Protein AF-A0A3C0CS65-F1 (afdb_monomer_lite)

Secondary structure (DSSP, 8-state):
--S--HHHHHHHHHHHHHTTSHHHHTSHHHHHHHHHHHHHHSPPEEEEEES-TT-HHHHHHHHHHHHS--SSEEEEEE-TTS--------

Structure (mmCIF, N/CA/C/O backbone):
data_AF-A0A3C0CS65-F1
#
_entry.id   AF-A0A3C0CS65-F1
#
loop_
_atom_site.group_PDB
_atom_site.id
_atom_site.type_symbol
_atom_site.label_atom_id
_atom_site.label_alt_id
_atom_site.label_comp_id
_atom_site.label_asym_id
_atom_site.label_entity_id
_atom_site.label_seq_id
_atom_site.pdbx_PDB_ins_code
_atom_site.Cartn_x
_atom_si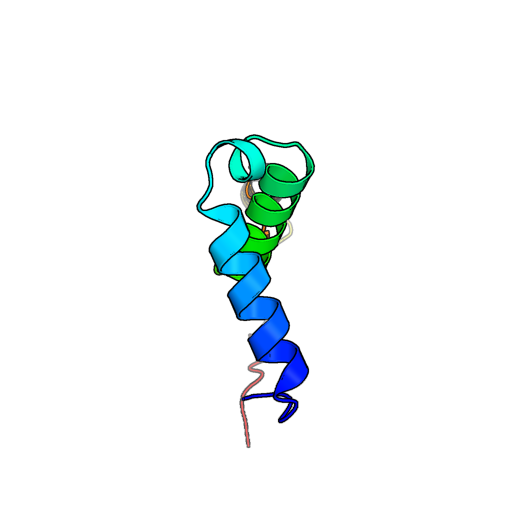te.Cartn_y
_atom_site.Cartn_z
_atom_site.occupancy
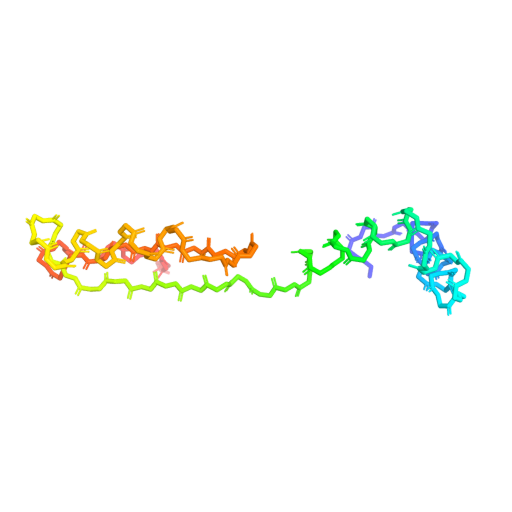_atom_site.B_iso_or_equiv
_atom_site.auth_seq_id
_atom_site.auth_comp_id
_atom_site.auth_asym_id
_atom_site.auth_atom_id
_atom_site.pdbx_PDB_model_num
ATOM 1 N N . TYR A 1 1 ? 1.951 -17.236 -16.521 1.00 54.19 1 TYR A N 1
ATOM 2 C CA . TYR A 1 1 ? 1.383 -15.965 -17.013 1.00 54.19 1 TYR A CA 1
ATOM 3 C C . TYR A 1 1 ? -0.072 -15.898 -16.614 1.00 54.19 1 TYR A C 1
ATOM 5 O O . TYR A 1 1 ? -0.833 -16.729 -17.085 1.00 54.19 1 TYR A O 1
ATOM 13 N N . ILE A 1 2 ? -0.452 -14.935 -15.775 1.00 60.69 2 ILE A N 1
ATOM 14 C CA . ILE A 1 2 ? -1.845 -14.768 -15.320 1.00 60.69 2 ILE A CA 1
ATOM 15 C C . ILE A 1 2 ? -2.755 -14.302 -16.473 1.00 60.69 2 ILE A C 1
ATOM 17 O O . ILE A 1 2 ? -3.915 -14.681 -16.535 1.00 60.69 2 ILE A O 1
ATOM 21 N N . THR A 1 3 ? -2.216 -13.543 -17.435 1.00 72.00 3 THR A N 1
ATOM 22 C CA . THR A 1 3 ? -2.985 -12.979 -18.558 1.00 72.00 3 THR A CA 1
ATOM 23 C C . THR A 1 3 ? -2.833 -13.741 -19.881 1.00 72.00 3 THR A C 1
ATOM 25 O O . THR A 1 3 ? -3.527 -13.432 -20.838 1.00 72.00 3 THR A O 1
ATOM 28 N N . GLY A 1 4 ? -1.903 -14.698 -19.988 1.00 77.12 4 GLY A N 1
ATOM 29 C CA . GLY A 1 4 ? -1.607 -15.433 -21.234 1.00 77.12 4 GLY A CA 1
ATOM 30 C C . GLY A 1 4 ? -0.993 -14.610 -22.385 1.00 77.12 4 GLY A C 1
ATOM 31 O O . GLY A 1 4 ? -0.533 -15.187 -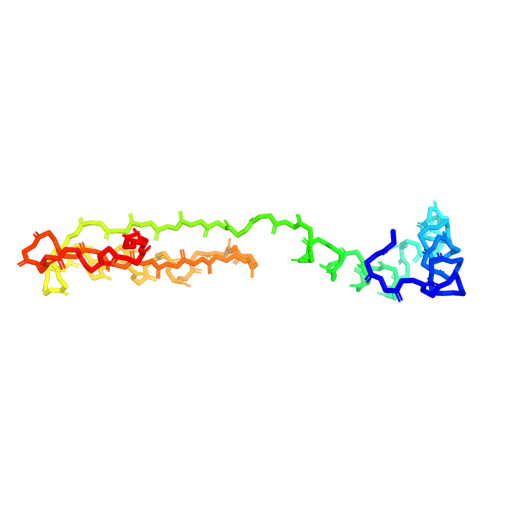23.368 1.00 77.12 4 GLY A O 1
ATOM 32 N N . TYR A 1 5 ? -0.925 -13.280 -22.276 1.00 83.81 5 TYR A N 1
ATOM 33 C CA . TYR A 1 5 ? -0.447 -12.403 -23.347 1.00 83.81 5 TYR A CA 1
ATOM 34 C C . TYR A 1 5 ? 1.065 -12.187 -23.293 1.00 83.81 5 TYR A C 1
ATOM 36 O O . TYR A 1 5 ? 1.553 -11.367 -22.516 1.00 83.81 5 TYR A O 1
ATOM 44 N N . LYS A 1 6 ? 1.810 -12.865 -24.175 1.00 86.62 6 LYS A N 1
ATOM 45 C CA . LYS A 1 6 ? 3.278 -12.771 -24.260 1.00 86.62 6 LYS A CA 1
ATOM 46 C C . LYS A 1 6 ? 3.792 -11.328 -24.329 1.00 86.62 6 LYS A C 1
ATOM 48 O O . LYS A 1 6 ? 4.642 -10.952 -23.526 1.00 86.62 6 LYS A O 1
ATOM 53 N N . ASN A 1 7 ? 3.191 -10.517 -25.202 1.00 86.56 7 ASN A N 1
ATOM 54 C CA . ASN A 1 7 ? 3.560 -9.113 -25.412 1.00 86.56 7 ASN A CA 1
ATOM 55 C C . ASN A 1 7 ? 3.523 -8.282 -24.121 1.00 86.56 7 ASN A C 1
ATOM 57 O O . ASN A 1 7 ? 4.312 -7.353 -23.967 1.00 86.56 7 ASN A O 1
ATOM 61 N N . TYR A 1 8 ? 2.614 -8.610 -23.200 1.00 83.81 8 TYR A N 1
ATOM 62 C CA . TYR A 1 8 ? 2.476 -7.880 -21.946 1.00 83.81 8 TYR A CA 1
ATOM 63 C C . TYR A 1 8 ? 3.660 -8.130 -21.006 1.00 83.81 8 TYR A C 1
ATOM 65 O O . TYR A 1 8 ? 4.202 -7.183 -20.445 1.00 83.81 8 TYR A O 1
ATOM 73 N N . LEU A 1 9 ? 4.113 -9.381 -20.865 1.00 84.56 9 LEU A N 1
ATOM 74 C CA . LEU A 1 9 ? 5.318 -9.654 -20.069 1.00 84.56 9 LEU A CA 1
ATOM 75 C C . LEU A 1 9 ? 6.565 -9.127 -20.759 1.00 84.56 9 LEU A C 1
ATOM 77 O O . LEU A 1 9 ? 7.399 -8.557 -20.075 1.00 84.56 9 LEU A O 1
ATOM 81 N N . ASP A 1 10 ? 6.690 -9.283 -22.079 1.00 91.31 10 ASP A N 1
ATOM 82 C CA . ASP A 1 10 ? 7.867 -8.785 -22.796 1.00 91.31 10 ASP A CA 1
ATOM 83 C C . ASP A 1 10 ? 8.017 -7.269 -22.566 1.00 91.31 10 ASP A C 1
ATOM 85 O O . ASP A 1 10 ? 9.118 -6.762 -22.344 1.00 91.31 10 ASP A O 1
ATOM 89 N N . LEU A 1 11 ? 6.896 -6.537 -22.549 1.00 88.69 11 LEU A N 1
ATOM 90 C CA . LEU A 1 11 ? 6.869 -5.125 -22.178 1.00 88.69 11 LEU A CA 1
ATOM 91 C C . LEU A 1 11 ? 7.219 -4.908 -20.699 1.00 88.69 11 LEU A C 1
ATOM 93 O O . LEU A 1 11 ? 8.074 -4.075 -20.404 1.00 88.69 11 LEU A O 1
ATOM 97 N N . ALA A 1 12 ? 6.610 -5.658 -19.778 1.00 85.56 12 ALA A N 1
ATOM 98 C CA . ALA A 1 12 ? 6.881 -5.541 -18.345 1.00 85.56 12 ALA A CA 1
ATOM 99 C C . ALA A 1 12 ? 8.364 -5.791 -18.010 1.00 85.56 12 ALA A C 1
ATOM 101 O O . ALA A 1 12 ? 8.979 -5.011 -17.284 1.00 85.56 12 ALA A O 1
ATOM 102 N N . GLU A 1 13 ? 8.978 -6.823 -18.592 1.00 88.88 13 GLU A N 1
ATOM 103 C CA . GLU A 1 13 ? 10.398 -7.134 -18.425 1.00 88.88 13 GLU A CA 1
ATOM 104 C C . GLU A 1 13 ? 11.296 -6.017 -18.954 1.00 88.88 13 GLU A C 1
ATOM 106 O O . GLU A 1 13 ? 12.285 -5.658 -18.311 1.00 88.88 13 GLU A O 1
ATOM 111 N N . ARG A 1 14 ? 10.963 -5.443 -20.116 1.00 90.56 14 ARG A N 1
ATOM 112 C CA . ARG A 1 14 ? 11.707 -4.307 -20.676 1.00 90.56 14 ARG A CA 1
ATOM 113 C C . ARG A 1 14 ? 11.628 -3.085 -19.766 1.00 90.56 14 ARG A C 1
ATOM 115 O O . ARG A 1 14 ? 12.663 -2.467 -19.518 1.00 90.56 14 ARG A O 1
ATOM 122 N N . THR A 1 15 ? 10.449 -2.775 -19.232 1.00 86.56 15 THR A N 1
ATOM 123 C CA . THR A 1 15 ? 10.248 -1.668 -18.286 1.00 86.56 15 THR A CA 1
ATOM 124 C C . THR A 1 15 ? 11.056 -1.880 -17.004 1.00 86.56 15 THR A C 1
ATOM 126 O O . THR A 1 15 ? 11.807 -0.995 -16.596 1.00 86.56 15 THR A O 1
ATOM 129 N N . LEU A 1 16 ? 11.011 -3.083 -16.419 1.00 85.12 16 LEU A N 1
ATOM 130 C CA . LEU A 1 16 ? 11.789 -3.419 -15.220 1.00 85.12 16 LEU A CA 1
ATOM 131 C C . LEU A 1 16 ? 13.305 -3.353 -15.456 1.00 85.12 16 LEU A C 1
ATOM 133 O O . LEU A 1 16 ? 14.059 -2.955 -14.567 1.00 85.12 16 LEU A O 1
ATOM 137 N N . ARG A 1 17 ? 13.783 -3.720 -16.652 1.00 89.25 17 ARG A N 1
ATOM 138 C CA . ARG A 1 17 ? 15.201 -3.575 -17.020 1.00 89.25 17 ARG A CA 1
ATOM 139 C C . ARG A 1 17 ? 15.606 -2.110 -17.169 1.00 89.25 17 ARG A C 1
ATOM 141 O O . ARG A 1 17 ? 16.685 -1.752 -16.706 1.00 89.25 17 ARG A O 1
ATOM 148 N N . ALA A 1 18 ? 14.760 -1.276 -17.773 1.00 86.56 18 ALA A N 1
ATOM 149 C CA . ALA A 1 18 ? 15.043 0.145 -17.978 1.00 86.56 18 ALA A CA 1
ATOM 150 C C . ALA A 1 18 ? 15.228 0.907 -16.653 1.00 86.56 18 ALA A C 1
ATOM 152 O O . ALA A 1 18 ? 16.067 1.797 -16.554 1.00 86.56 18 ALA A O 1
ATOM 153 N N . ILE A 1 19 ? 14.513 0.509 -15.603 1.00 85.44 19 ILE A N 1
ATOM 154 C CA . ILE A 1 19 ? 14.595 1.148 -14.281 1.00 85.44 19 ILE A CA 1
ATOM 155 C C . ILE A 1 19 ? 15.916 0.853 -13.558 1.00 85.44 19 ILE A C 1
ATOM 157 O O . ILE A 1 19 ? 16.289 1.564 -12.630 1.00 85.44 19 ILE A O 1
ATOM 161 N N . ARG A 1 20 ? 16.689 -0.146 -14.002 1.00 84.44 20 ARG A N 1
ATOM 162 C CA . ARG A 1 20 ? 18.022 -0.413 -13.436 1.00 84.44 20 ARG A CA 1
ATOM 163 C C . ARG A 1 20 ? 19.038 0.686 -13.754 1.00 84.44 20 ARG A C 1
ATOM 165 O O . ARG A 1 20 ? 20.052 0.774 -13.067 1.00 84.44 20 ARG A O 1
ATOM 172 N N . TYR A 1 21 ? 18.799 1.497 -14.786 1.00 88.25 21 TYR A N 1
ATOM 173 C CA . TYR A 1 21 ? 19.697 2.588 -15.150 1.00 88.25 21 TYR A CA 1
ATOM 174 C C . TYR A 1 21 ? 19.503 3.781 -14.201 1.00 88.25 21 TYR A C 1
ATOM 176 O O . TYR A 1 21 ? 18.372 4.258 -14.076 1.00 88.25 21 TYR A O 1
ATOM 184 N N . PRO A 1 22 ? 20.572 4.310 -13.570 1.00 87.69 22 PRO A N 1
ATOM 185 C CA . PRO A 1 22 ? 20.460 5.402 -12.602 1.00 87.69 22 PRO A CA 1
ATOM 186 C C . PRO A 1 22 ? 19.719 6.628 -13.142 1.00 87.69 22 PRO A C 1
ATOM 188 O O . PRO A 1 22 ? 18.877 7.169 -12.439 1.00 87.69 22 PRO A O 1
ATOM 191 N N . GLN A 1 23 ? 19.933 7.001 -14.414 1.00 90.50 23 GLN A N 1
ATOM 192 C CA . GLN A 1 23 ? 19.272 8.174 -15.008 1.00 90.50 23 GLN A CA 1
ATOM 193 C C . GLN A 1 23 ? 17.746 8.025 -15.062 1.00 90.50 23 GLN A C 1
ATOM 195 O O . GLN A 1 23 ? 17.023 9.004 -14.914 1.00 90.50 23 GLN A O 1
ATOM 200 N N . ILE A 1 24 ? 17.256 6.802 -15.285 1.00 86.50 24 ILE A N 1
ATOM 201 C CA . ILE A 1 24 ? 15.822 6.506 -15.304 1.00 86.50 24 ILE A CA 1
ATOM 202 C C . ILE A 1 24 ? 15.305 6.384 -13.877 1.00 86.50 24 ILE A C 1
ATOM 204 O O . ILE A 1 24 ? 14.292 6.990 -13.550 1.00 86.50 24 ILE A O 1
ATOM 208 N N . ARG A 1 25 ? 16.013 5.651 -13.013 1.00 84.44 25 ARG A N 1
ATOM 209 C CA . ARG A 1 25 ? 15.635 5.447 -11.610 1.00 84.44 25 ARG A CA 1
ATOM 210 C C . ARG A 1 25 ? 15.492 6.757 -10.834 1.00 84.44 25 ARG A C 1
ATOM 212 O O . ARG A 1 25 ? 14.588 6.881 -10.021 1.00 84.44 25 ARG A O 1
ATOM 219 N N . GLU A 1 26 ? 16.386 7.707 -11.082 1.00 89.19 26 GLU A N 1
ATOM 220 C CA . GLU A 1 26 ? 16.432 9.011 -10.406 1.00 89.19 26 GLU A CA 1
ATOM 221 C C . GLU A 1 26 ? 15.595 10.077 -11.128 1.00 89.19 26 GLU A C 1
ATOM 223 O O . GLU A 1 26 ? 15.500 11.213 -10.670 1.00 89.19 26 GLU A O 1
ATOM 228 N N . SER A 1 27 ? 14.957 9.719 -12.247 1.00 91.94 27 SER A N 1
ATOM 229 C CA . SER A 1 27 ? 13.966 10.575 -12.894 1.00 91.94 27 SER A CA 1
ATOM 230 C C . SER A 1 27 ? 12.637 10.557 -12.136 1.00 91.94 27 SER A C 1
ATOM 232 O O . SER A 1 27 ? 12.316 9.590 -11.445 1.00 91.94 27 SER A O 1
ATOM 234 N N . ILE A 1 28 ? 11.820 11.593 -12.348 1.00 90.00 28 ILE A N 1
ATOM 235 C CA . ILE A 1 28 ? 10.459 11.698 -11.793 1.00 90.00 28 ILE A CA 1
ATOM 236 C C . ILE A 1 28 ? 9.645 10.432 -12.104 1.00 90.00 28 ILE A C 1
ATOM 238 O O . ILE A 1 28 ? 9.071 9.827 -11.206 1.00 90.00 28 ILE A O 1
ATOM 242 N N . VAL A 1 29 ? 9.681 9.973 -13.359 1.00 88.44 29 VAL A N 1
ATOM 243 C CA . VAL A 1 29 ? 8.934 8.787 -13.809 1.00 88.44 29 VAL A CA 1
ATOM 244 C C . VAL A 1 29 ? 9.434 7.508 -13.127 1.00 88.44 29 VAL A C 1
ATOM 246 O O . VAL A 1 29 ? 8.639 6.645 -12.761 1.00 88.44 29 VAL A O 1
ATOM 249 N N . GLY A 1 30 ? 10.751 7.368 -12.945 1.00 87.44 30 GLY A N 1
ATOM 250 C CA . GLY A 1 30 ? 11.332 6.212 -12.257 1.00 87.44 30 GLY A CA 1
ATOM 251 C C . GLY A 1 30 ? 10.975 6.165 -10.774 1.00 87.44 30 GLY A C 1
ATOM 252 O O . GLY A 1 30 ? 10.675 5.090 -10.257 1.00 87.44 30 GLY A O 1
ATOM 253 N N . MET A 1 31 ? 10.949 7.324 -10.111 1.00 87.69 31 MET A N 1
ATOM 254 C CA . MET A 1 31 ? 10.507 7.447 -8.723 1.00 87.69 31 MET A CA 1
ATOM 255 C C . MET A 1 31 ? 9.022 7.108 -8.563 1.00 87.69 31 MET A C 1
ATOM 257 O O . MET A 1 31 ? 8.680 6.298 -7.705 1.00 87.69 31 MET A O 1
ATOM 261 N N . GLU A 1 32 ? 8.150 7.661 -9.412 1.00 88.94 32 GLU A N 1
ATOM 262 C CA . GLU A 1 32 ? 6.710 7.359 -9.403 1.00 88.94 32 GLU A CA 1
ATOM 263 C C . GLU A 1 32 ? 6.441 5.867 -9.618 1.00 88.94 32 GLU A C 1
ATOM 265 O O . GLU A 1 32 ? 5.649 5.263 -8.892 1.00 88.94 32 GLU A O 1
ATOM 270 N N . PHE A 1 33 ? 7.143 5.243 -10.570 1.00 88.06 33 PHE A N 1
ATOM 271 C CA . PHE A 1 33 ? 7.051 3.800 -10.769 1.00 88.06 33 PHE A CA 1
ATOM 272 C C . PHE A 1 33 ? 7.526 3.022 -9.538 1.00 88.06 33 PHE A C 1
ATOM 274 O O . PHE A 1 33 ? 6.901 2.030 -9.175 1.00 88.06 33 PHE A O 1
ATOM 281 N N . GLY A 1 34 ? 8.622 3.446 -8.901 1.00 85.50 34 GLY A N 1
ATOM 282 C CA . GLY A 1 34 ? 9.136 2.817 -7.685 1.00 85.50 34 GLY A CA 1
ATOM 283 C C . GLY A 1 34 ? 8.100 2.795 -6.561 1.00 85.50 34 GLY A C 1
ATOM 284 O O . GLY A 1 34 ? 7.857 1.736 -5.990 1.00 85.50 34 GLY A O 1
ATOM 285 N N . VAL A 1 35 ? 7.433 3.927 -6.318 1.00 85.81 35 VAL A N 1
ATOM 286 C CA . VAL A 1 35 ? 6.344 4.039 -5.331 1.00 85.81 35 VAL A CA 1
ATOM 287 C C . VAL A 1 35 ? 5.158 3.150 -5.710 1.00 85.81 35 VAL A C 1
ATOM 289 O O . VAL A 1 35 ? 4.641 2.416 -4.872 1.00 85.81 35 VAL A O 1
ATOM 292 N N . ALA A 1 36 ? 4.738 3.164 -6.978 1.00 86.44 36 ALA A N 1
ATOM 293 C CA . ALA A 1 36 ? 3.637 2.322 -7.442 1.00 86.44 36 ALA A CA 1
ATOM 294 C C . ALA A 1 36 ? 3.956 0.823 -7.308 1.00 86.44 36 ALA A C 1
ATOM 296 O O . ALA A 1 36 ? 3.086 0.034 -6.938 1.00 86.44 36 ALA A O 1
ATOM 297 N N . LEU A 1 37 ? 5.202 0.428 -7.590 1.00 84.88 37 LEU A N 1
ATOM 298 C CA . LEU A 1 37 ? 5.666 -0.943 -7.416 1.00 84.88 37 LEU A CA 1
ATOM 299 C C . LEU A 1 37 ? 5.677 -1.328 -5.937 1.00 84.88 37 LEU A C 1
ATOM 301 O O . LEU A 1 37 ? 5.145 -2.379 -5.599 1.00 84.88 37 LEU A O 1
ATOM 305 N N . GLU A 1 38 ? 6.224 -0.472 -5.069 1.00 83.62 38 GLU A N 1
ATOM 306 C CA . GLU A 1 38 ? 6.203 -0.669 -3.618 1.00 83.62 38 GLU A CA 1
ATOM 307 C C . GLU A 1 38 ? 4.770 -0.892 -3.131 1.00 83.62 38 GLU A C 1
ATOM 309 O O . GLU A 1 38 ? 4.511 -1.868 -2.432 1.00 83.62 38 GLU A O 1
ATOM 314 N N . TRP A 1 39 ? 3.813 -0.074 -3.570 1.00 83.25 39 TRP A N 1
ATOM 315 C CA . TRP A 1 39 ? 2.411 -0.254 -3.203 1.00 83.25 39 TRP A CA 1
ATOM 316 C C . TRP A 1 39 ? 1.791 -1.545 -3.748 1.00 83.25 39 TRP A C 1
ATOM 318 O O . TRP A 1 39 ? 0.977 -2.173 -3.080 1.00 83.25 39 TRP A O 1
ATOM 328 N N . ALA A 1 40 ? 2.165 -1.963 -4.955 1.00 83.00 40 ALA A N 1
ATOM 329 C CA . ALA A 1 40 ? 1.636 -3.182 -5.557 1.00 83.00 40 ALA A CA 1
ATOM 330 C C . ALA A 1 40 ? 2.202 -4.468 -4.929 1.00 83.00 40 ALA A C 1
ATOM 332 O O . ALA A 1 40 ? 1.562 -5.514 -5.022 1.00 83.00 40 ALA A O 1
ATOM 333 N N . THR A 1 41 ? 3.400 -4.415 -4.338 1.00 83.00 41 THR A N 1
ATOM 334 C CA . THR A 1 41 ? 4.094 -5.607 -3.817 1.00 83.00 41 THR A CA 1
ATOM 335 C C . THR A 1 41 ? 4.171 -5.687 -2.299 1.00 83.00 41 THR A C 1
ATOM 337 O O . THR A 1 41 ? 4.475 -6.757 -1.778 1.00 83.00 41 THR A O 1
ATOM 340 N N . THR A 1 42 ? 3.955 -4.583 -1.585 1.00 83.50 42 THR A N 1
ATOM 341 C CA . THR A 1 42 ? 4.043 -4.561 -0.120 1.00 83.50 42 THR A CA 1
ATOM 342 C C . THR A 1 42 ? 2.783 -5.158 0.488 1.00 83.50 42 THR A C 1
ATOM 344 O O . THR A 1 42 ? 1.669 -4.745 0.163 1.00 83.50 42 THR A O 1
ATOM 347 N N . GLU A 1 43 ? 2.955 -6.124 1.390 1.00 85.44 43 GLU A N 1
ATOM 348 C CA . GLU A 1 43 ? 1.844 -6.649 2.180 1.00 85.44 43 GLU A CA 1
ATOM 349 C C . GLU A 1 43 ? 1.249 -5.534 3.057 1.00 85.44 43 GLU A C 1
ATOM 351 O O . GLU A 1 43 ? 2.000 -4.805 3.714 1.00 85.44 43 GLU A O 1
ATOM 356 N N . PRO A 1 44 ? -0.086 -5.377 3.094 1.00 84.94 44 PRO A N 1
ATOM 357 C CA . PRO A 1 44 ? -0.719 -4.397 3.963 1.00 84.94 44 PRO A CA 1
ATOM 358 C C . PRO A 1 44 ? -0.343 -4.608 5.437 1.00 84.94 44 PRO A C 1
ATOM 360 O O . PRO A 1 44 ? -0.391 -5.724 5.953 1.00 84.94 44 PRO A O 1
ATOM 363 N N . LEU A 1 45 ? -0.058 -3.523 6.162 1.00 87.38 45 LEU A N 1
ATOM 364 C CA . LEU A 1 45 ? 0.046 -3.566 7.620 1.00 87.38 45 LEU A CA 1
ATOM 365 C C . LEU A 1 45 ? -1.353 -3.729 8.221 1.00 87.38 45 LEU A C 1
ATOM 367 O O . LEU A 1 45 ? -2.196 -2.842 8.088 1.00 87.38 45 LEU A O 1
ATOM 371 N N . HIS A 1 46 ? -1.599 -4.835 8.915 1.00 90.38 46 HIS A N 1
ATOM 372 C CA . HIS A 1 46 ? -2.871 -5.074 9.594 1.00 90.38 46 HIS A CA 1
ATOM 373 C C . HIS A 1 46 ? -2.753 -4.701 11.073 1.00 90.38 46 HIS A C 1
ATOM 375 O O . HIS A 1 46 ? -2.000 -5.320 11.822 1.00 90.38 46 HIS A O 1
ATOM 381 N N . ILE A 1 47 ? -3.517 -3.695 11.498 1.00 90.75 47 ILE A N 1
ATOM 382 C CA . ILE A 1 47 ? -3.631 -3.283 12.898 1.00 90.75 47 ILE A CA 1
ATOM 383 C C . ILE A 1 47 ? -5.000 -3.730 13.399 1.00 90.75 47 ILE A C 1
ATOM 385 O O . ILE A 1 47 ? -6.024 -3.183 12.992 1.00 90.75 47 ILE A O 1
ATOM 389 N N . I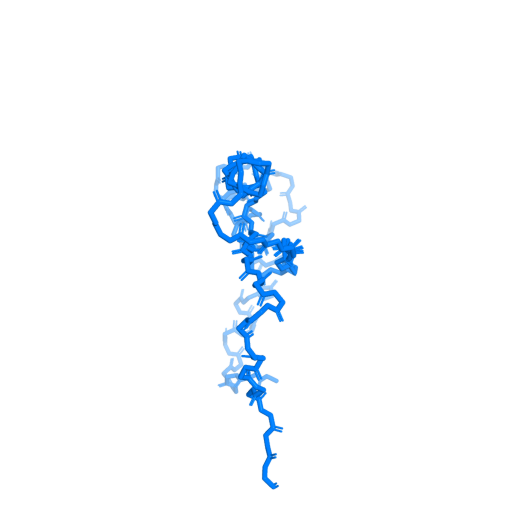LE A 1 48 ? -5.014 -4.723 14.285 1.00 91.44 48 ILE A N 1
ATOM 390 C CA . ILE A 1 48 ? -6.235 -5.221 14.919 1.00 91.44 48 ILE A CA 1
ATOM 391 C C . ILE A 1 48 ? -6.275 -4.682 16.344 1.00 91.44 48 ILE A C 1
ATOM 393 O O . ILE A 1 48 ? -5.441 -5.030 17.177 1.00 91.44 48 ILE A O 1
ATOM 397 N N . LEU A 1 49 ? -7.251 -3.824 16.614 1.00 90.50 49 LEU A N 1
ATOM 398 C CA . LEU A 1 49 ? -7.513 -3.280 17.937 1.00 90.50 49 LEU A CA 1
ATOM 399 C C . LEU A 1 49 ? -8.633 -4.083 18.574 1.00 90.50 49 LEU A C 1
ATOM 401 O O . LEU A 1 49 ? -9.712 -4.208 18.001 1.00 90.50 49 LEU A O 1
ATOM 405 N N . VAL A 1 50 ? -8.374 -4.637 19.752 1.00 89.50 50 VAL A N 1
ATOM 406 C CA . VAL A 1 50 ? -9.350 -5.436 20.493 1.00 89.50 50 VAL A CA 1
ATOM 407 C C . VAL A 1 50 ? -9.792 -4.633 21.705 1.00 89.50 50 VAL A C 1
ATOM 409 O O . VAL A 1 50 ? -9.008 -4.413 22.622 1.00 89.50 50 VAL A O 1
ATOM 412 N N . GLY A 1 51 ? -11.039 -4.172 21.701 1.00 88.19 51 GLY A N 1
ATOM 413 C CA . GLY A 1 51 ? -11.544 -3.263 22.725 1.00 88.19 51 GLY A CA 1
ATOM 414 C C . GLY A 1 51 ? -13.005 -2.898 22.503 1.00 88.19 51 GLY A C 1
ATOM 415 O O . GLY A 1 51 ? -13.586 -3.193 21.459 1.00 88.19 51 GLY A O 1
ATOM 416 N N . ARG A 1 52 ? -13.632 -2.272 23.502 1.00 87.06 52 ARG A N 1
ATOM 417 C CA . ARG A 1 52 ? -15.013 -1.795 23.358 1.00 87.06 52 ARG A CA 1
ATOM 418 C C . ARG A 1 52 ? -15.015 -0.510 22.526 1.00 87.06 52 ARG A C 1
ATOM 420 O O . ARG A 1 52 ? -14.237 0.385 22.833 1.00 87.06 52 ARG A O 1
ATOM 427 N N . PRO A 1 53 ? -15.915 -0.355 21.543 1.00 82.44 53 PRO A N 1
ATOM 428 C CA . PRO A 1 53 ? -15.941 0.833 20.691 1.00 82.44 53 PRO A CA 1
ATOM 429 C C . PRO A 1 53 ? -16.236 2.122 21.457 1.00 82.44 53 PRO A C 1
ATOM 431 O O . PRO A 1 53 ? -15.861 3.192 20.993 1.00 82.44 53 PRO A O 1
ATOM 434 N N . ASP A 1 54 ? -16.872 2.029 22.627 1.00 86.44 54 ASP A N 1
ATOM 435 C CA . ASP A 1 54 ? -17.215 3.180 23.462 1.00 86.44 54 ASP A CA 1
ATOM 436 C C . ASP A 1 54 ? -16.120 3.598 24.444 1.00 86.44 54 ASP A C 1
ATOM 438 O O . ASP A 1 54 ? -16.180 4.709 24.977 1.00 86.44 54 ASP A O 1
ATOM 442 N N . ASP A 1 55 ? -15.123 2.740 24.654 1.00 91.44 55 ASP A N 1
ATOM 443 C CA . ASP A 1 55 ? -14.027 2.976 25.583 1.00 91.44 55 ASP A CA 1
ATOM 444 C C . ASP A 1 55 ? -13.071 4.064 25.060 1.00 91.44 55 ASP A C 1
ATOM 446 O O . ASP A 1 55 ? -12.722 4.105 23.877 1.00 91.44 55 ASP A O 1
ATOM 450 N N . ALA A 1 56 ? -12.681 4.987 25.943 1.00 92.25 56 ALA A N 1
ATOM 451 C CA . ALA A 1 56 ? -11.912 6.171 25.566 1.00 92.25 56 ALA A CA 1
ATOM 452 C C . ALA A 1 56 ? -10.508 5.812 25.054 1.00 92.25 56 ALA A C 1
ATOM 454 O O . ALA A 1 56 ? -10.071 6.365 24.045 1.00 92.25 56 ALA A O 1
ATOM 455 N N . GLU A 1 57 ? -9.848 4.849 25.698 1.00 92.19 57 GLU A N 1
ATOM 456 C CA . GLU A 1 57 ? -8.522 4.360 25.312 1.00 92.19 57 GLU A CA 1
ATOM 457 C C . GLU A 1 57 ? -8.583 3.640 23.957 1.00 92.19 57 GLU A C 1
ATOM 459 O O . GLU A 1 57 ? -7.781 3.899 23.059 1.00 92.19 57 GLU A O 1
ATOM 464 N N . THR A 1 58 ? -9.611 2.814 23.751 1.00 90.56 58 THR A N 1
ATOM 465 C CA . THR A 1 58 ? -9.849 2.133 22.471 1.00 90.56 58 THR A CA 1
ATOM 466 C C . THR A 1 58 ? -10.070 3.133 21.326 1.00 90.56 58 THR A C 1
ATOM 468 O O . THR A 1 58 ? -9.507 2.970 20.238 1.00 90.56 58 THR A O 1
ATOM 471 N N . LYS A 1 59 ? -10.846 4.202 21.562 1.00 90.00 59 LYS A N 1
ATOM 472 C CA . LYS A 1 59 ? -11.063 5.286 20.586 1.00 90.00 59 LYS A CA 1
ATOM 473 C C . LYS A 1 59 ? -9.775 6.035 20.262 1.00 90.00 59 LYS A C 1
ATOM 475 O O . LYS A 1 59 ? -9.502 6.292 19.088 1.00 90.00 59 LYS A O 1
ATOM 480 N N . GLU A 1 60 ? -8.986 6.372 21.278 1.00 93.38 60 GLU A N 1
ATOM 481 C CA . GLU A 1 60 ? -7.705 7.061 21.111 1.00 93.38 60 GLU A CA 1
ATOM 482 C C . GLU A 1 60 ? -6.715 6.209 20.308 1.00 93.38 60 GLU A C 1
ATOM 484 O O . GLU A 1 60 ? -6.080 6.700 19.370 1.00 93.38 60 GLU A O 1
ATOM 489 N N . MET A 1 61 ? -6.637 4.911 20.602 1.00 91.38 61 MET A N 1
ATOM 490 C CA . MET A 1 61 ? -5.747 3.987 19.904 1.00 91.38 61 MET A CA 1
ATOM 491 C C . MET A 1 61 ? -6.181 3.750 18.451 1.00 91.38 61 MET A C 1
ATOM 493 O O . MET A 1 61 ? -5.332 3.693 17.557 1.00 91.38 61 MET A O 1
ATOM 497 N N . PHE A 1 62 ? -7.489 3.694 18.179 1.00 91.06 62 PHE A N 1
ATOM 498 C CA . PHE A 1 62 ? -8.025 3.628 16.815 1.00 91.06 62 PHE A CA 1
ATOM 499 C C . PHE A 1 62 ? -7.709 4.896 16.021 1.00 91.06 62 PHE A C 1
ATOM 501 O O . PHE A 1 62 ? -7.167 4.813 14.917 1.00 91.06 62 PHE A O 1
ATOM 508 N N . ALA A 1 63 ? -7.953 6.072 16.604 1.00 91.31 63 ALA A N 1
ATOM 509 C CA . ALA A 1 63 ? -7.616 7.345 15.978 1.00 91.31 63 ALA A CA 1
ATOM 510 C C . ALA A 1 63 ? -6.108 7.455 15.708 1.00 91.31 63 ALA A C 1
ATOM 512 O O . ALA A 1 63 ? -5.705 7.788 14.595 1.00 91.31 63 ALA A O 1
ATOM 513 N N . THR A 1 64 ? -5.262 7.112 16.678 1.00 93.44 64 THR A N 1
ATOM 514 C CA . THR A 1 64 ? -3.799 7.147 16.523 1.00 93.44 64 THR A CA 1
ATOM 515 C C . THR A 1 64 ? -3.337 6.204 15.413 1.00 93.44 64 THR A C 1
ATOM 517 O O . THR A 1 64 ? -2.564 6.598 14.538 1.00 93.44 64 THR A O 1
ATOM 520 N N . SER A 1 65 ? -3.883 4.986 15.374 1.00 90.44 65 SER A N 1
ATOM 521 C CA . SER A 1 65 ? -3.583 3.999 14.330 1.00 90.44 65 SER A CA 1
ATOM 522 C C . SER A 1 65 ? -3.990 4.491 12.938 1.00 90.44 65 SER A C 1
ATOM 524 O O . SER A 1 65 ? -3.252 4.283 11.975 1.00 90.44 65 SER A O 1
ATOM 526 N N . LEU A 1 66 ? -5.114 5.207 12.813 1.00 88.44 66 LEU A N 1
ATOM 527 C CA . LEU A 1 66 ? -5.550 5.839 11.560 1.00 88.44 66 LEU A CA 1
ATOM 528 C C . LEU A 1 66 ? -4.652 7.000 11.110 1.00 88.44 66 LEU A C 1
ATOM 530 O O . LEU A 1 66 ? -4.520 7.210 9.905 1.00 88.44 66 LEU A O 1
ATOM 534 N N . HIS A 1 67 ? -3.968 7.693 12.019 1.00 89.62 67 HIS A N 1
ATOM 535 C CA . HIS A 1 67 ? -3.076 8.809 11.672 1.00 89.62 67 HIS A CA 1
ATOM 536 C C . HIS A 1 67 ? -1.604 8.403 11.499 1.00 89.62 67 HIS A C 1
ATOM 538 O O . HIS A 1 67 ? -0.858 9.106 10.822 1.00 89.62 67 HIS A O 1
ATOM 544 N N . ALA A 1 68 ? -1.178 7.260 12.044 1.00 88.62 68 ALA A N 1
ATOM 545 C CA . ALA A 1 68 ? 0.192 6.766 11.895 1.00 88.62 68 ALA A CA 1
ATOM 546 C C . ALA A 1 68 ? 0.563 6.540 10.416 1.00 88.62 68 ALA A C 1
ATOM 548 O O . ALA A 1 68 ? -0.130 5.810 9.709 1.00 88.62 68 ALA A O 1
ATOM 549 N N . TYR A 1 69 ? 1.641 7.142 9.917 1.00 79.94 69 TYR A N 1
ATOM 550 C CA . TYR A 1 69 ? 1.998 7.005 8.503 1.00 79.94 69 TYR A CA 1
ATOM 551 C C . TYR A 1 69 ? 2.408 5.562 8.162 1.00 79.94 69 TYR A C 1
ATOM 553 O O . TYR A 1 69 ? 3.444 5.075 8.606 1.00 79.94 69 TYR A O 1
ATOM 561 N N . SER A 1 70 ? 1.586 4.895 7.352 1.00 80.88 70 SER A N 1
ATOM 562 C CA . SER A 1 70 ? 1.914 3.669 6.625 1.00 80.88 70 SER A CA 1
ATOM 563 C C . SER A 1 70 ? 1.110 3.690 5.319 1.00 80.88 70 SER A C 1
ATOM 565 O O . SER A 1 70 ? -0.109 3.884 5.396 1.00 80.88 70 SER A O 1
ATOM 567 N N . PRO A 1 71 ? 1.744 3.551 4.136 1.00 74.38 71 PRO A N 1
ATOM 568 C CA . PRO A 1 71 ? 1.069 3.749 2.850 1.00 74.38 71 PRO A CA 1
ATOM 569 C C . PRO A 1 71 ? -0.082 2.771 2.611 1.00 74.38 71 PRO A C 1
ATOM 571 O O . PRO A 1 71 ? -1.08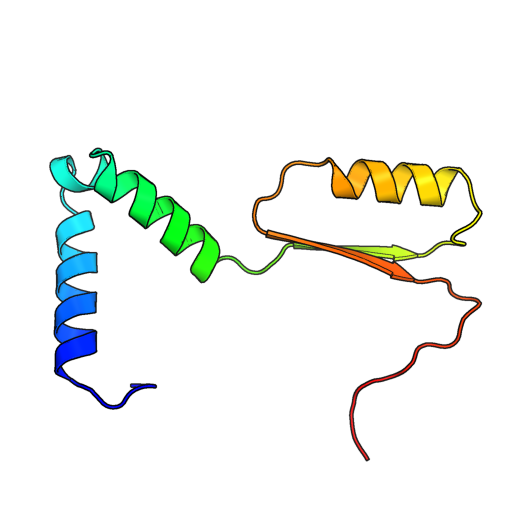2 3.124 1.993 1.00 74.38 71 PRO A O 1
ATOM 574 N N . ILE A 1 72 ? 0.055 1.548 3.124 1.00 84.88 72 ILE A N 1
ATOM 575 C CA . ILE A 1 72 ? -0.934 0.485 2.993 1.00 84.88 72 ILE A CA 1
ATOM 576 C C . ILE A 1 72 ? -1.143 -0.107 4.379 1.00 84.88 72 ILE A C 1
ATOM 578 O O . ILE A 1 72 ? -0.420 -1.004 4.809 1.00 84.88 72 ILE A O 1
ATOM 582 N N . LYS A 1 73 ? -2.127 0.427 5.101 1.00 90.50 73 LYS A N 1
ATOM 583 C CA . LYS A 1 73 ? -2.566 -0.122 6.384 1.00 90.50 73 LYS A CA 1
ATOM 584 C C . LYS A 1 73 ? -4.063 -0.374 6.383 1.00 90.50 73 LYS A C 1
ATOM 586 O O . LYS A 1 73 ? -4.839 0.407 5.834 1.00 90.50 73 LYS A O 1
ATOM 591 N N . VAL A 1 74 ? -4.451 -1.434 7.069 1.00 89.00 74 VAL A N 1
ATOM 592 C CA . VAL A 1 74 ? -5.836 -1.764 7.382 1.00 89.00 74 VAL A CA 1
ATOM 593 C C . VAL A 1 74 ? -5.961 -1.718 8.897 1.00 89.00 74 VAL A C 1
ATOM 595 O O . VAL A 1 74 ? -5.257 -2.441 9.599 1.00 89.00 74 VAL A O 1
ATOM 598 N N . VAL A 1 75 ? -6.827 -0.842 9.404 1.00 90.25 75 VAL A N 1
ATOM 599 C CA . VAL A 1 75 ? -7.117 -0.744 10.840 1.00 90.25 75 VAL A CA 1
ATOM 600 C C . VAL A 1 75 ? -8.495 -1.342 11.083 1.00 90.25 75 VAL A C 1
ATOM 602 O O . VAL A 1 75 ? -9.481 -0.872 10.519 1.00 90.25 75 VAL A O 1
ATOM 605 N N . GLN A 1 76 ? -8.562 -2.375 11.917 1.00 90.44 76 GLN A N 1
ATOM 606 C CA . GLN A 1 76 ? -9.794 -3.066 12.278 1.00 90.44 76 GLN A CA 1
ATOM 607 C C . GLN A 1 76 ? -10.009 -2.976 13.786 1.00 90.44 76 GLN A C 1
ATOM 609 O O . GLN A 1 76 ? -9.107 -3.280 14.562 1.00 90.44 76 GLN A O 1
ATOM 614 N N . LEU A 1 77 ? -11.217 -2.596 14.201 1.00 88.69 77 LEU A N 1
ATOM 615 C CA . LEU A 1 77 ? -11.656 -2.695 15.589 1.00 88.69 77 LEU A CA 1
ATOM 616 C C . LEU A 1 77 ? -12.483 -3.974 15.763 1.00 88.69 77 LEU A C 1
ATOM 618 O O . LEU A 1 77 ? -13.431 -4.209 15.017 1.00 88.69 77 LEU A O 1
ATOM 622 N N . MET A 1 78 ? -12.123 -4.789 16.749 1.00 86.12 78 MET A N 1
ATOM 623 C CA . MET A 1 78 ? -12.851 -5.982 17.161 1.00 86.12 78 MET A CA 1
ATOM 624 C C . MET A 1 78 ? -13.366 -5.789 18.585 1.00 86.12 78 MET A C 1
ATOM 626 O O . MET A 1 78 ? -12.581 -5.635 19.522 1.00 86.12 78 MET A O 1
ATOM 630 N N . ALA A 1 79 ? -14.686 -5.827 18.751 1.00 80.94 79 ALA A N 1
ATOM 631 C CA . ALA A 1 79 ? -15.336 -5.802 20.053 1.00 80.94 79 ALA A CA 1
ATOM 632 C C . ALA A 1 79 ? -15.579 -7.248 20.524 1.00 80.94 79 ALA A C 1
ATOM 634 O O . ALA A 1 79 ? -16.413 -7.931 19.938 1.00 80.94 79 ALA A O 1
ATOM 635 N N . PRO A 1 80 ? -14.915 -7.743 21.588 1.00 69.38 80 PRO A N 1
ATOM 636 C CA . PRO A 1 80 ? -15.061 -9.137 22.037 1.00 69.38 80 PRO A CA 1
ATOM 637 C C . PRO A 1 80 ? -16.488 -9.534 22.441 1.00 69.38 80 PRO A C 1
ATOM 639 O O . PRO A 1 80 ? -16.804 -10.717 22.518 1.00 69.38 80 PRO A O 1
ATOM 642 N N . SER A 1 81 ? -17.339 -8.551 22.750 1.00 67.94 81 SER A N 1
ATOM 643 C CA . SER A 1 81 ? -18.744 -8.744 23.120 1.00 67.94 81 SER A CA 1
ATOM 644 C C . SER A 1 81 ? -19.687 -8.893 21.922 1.00 67.94 81 SER A C 1
ATOM 646 O O . SER A 1 81 ? -20.843 -9.258 22.117 1.00 67.94 81 SER A O 1
ATOM 648 N N . GLU A 1 82 ? -19.215 -8.622 20.706 1.00 60.31 82 GLU A N 1
ATOM 649 C CA . GLU A 1 82 ? -19.945 -8.839 19.460 1.00 60.31 82 GLU A CA 1
ATOM 650 C C . GLU A 1 82 ? -19.318 -10.061 18.780 1.00 60.31 82 GLU A C 1
ATOM 652 O O . GLU A 1 82 ? -18.174 -10.034 18.336 1.00 60.31 82 GLU A O 1
ATOM 657 N N . THR A 1 83 ? -20.033 -11.184 18.790 1.00 48.81 83 THR A N 1
ATOM 658 C CA . THR A 1 83 ? -19.603 -12.470 18.217 1.00 48.81 83 THR A CA 1
ATOM 659 C C . THR A 1 83 ? -18.912 -12.315 16.853 1.00 48.81 83 THR A C 1
ATOM 661 O O . THR A 1 83 ? -19.421 -11.590 15.995 1.00 48.81 83 THR A O 1
ATOM 664 N N . PRO A 1 84 ? -17.804 -13.035 16.598 1.00 46.47 84 PRO A N 1
ATOM 665 C CA . PRO A 1 84 ? -17.099 -12.960 15.329 1.00 46.47 84 PRO A CA 1
ATOM 666 C C . PRO A 1 84 ? -17.952 -13.605 14.233 1.00 46.47 84 PRO A C 1
ATOM 668 O O . PRO A 1 84 ? -18.254 -14.796 14.295 1.00 46.47 84 PRO A O 1
ATOM 671 N N . VAL A 1 85 ? -18.317 -12.843 13.202 1.00 46.62 85 VAL A N 1
ATOM 672 C CA . VAL A 1 85 ? -18.824 -13.432 11.957 1.00 46.62 85 VAL A CA 1
ATOM 673 C C . VAL A 1 85 ? -17.627 -14.055 11.247 1.00 46.62 85 VAL A C 1
ATOM 675 O O . VAL A 1 85 ? -16.795 -13.365 10.662 1.00 46.62 85 VAL A O 1
ATOM 678 N N . THR A 1 86 ? -17.505 -15.372 11.363 1.00 42.78 86 THR A N 1
ATOM 679 C CA . THR A 1 86 ? -16.518 -16.167 10.635 1.00 42.78 86 THR A CA 1
ATOM 680 C C . THR A 1 86 ? -16.938 -16.191 9.166 1.00 42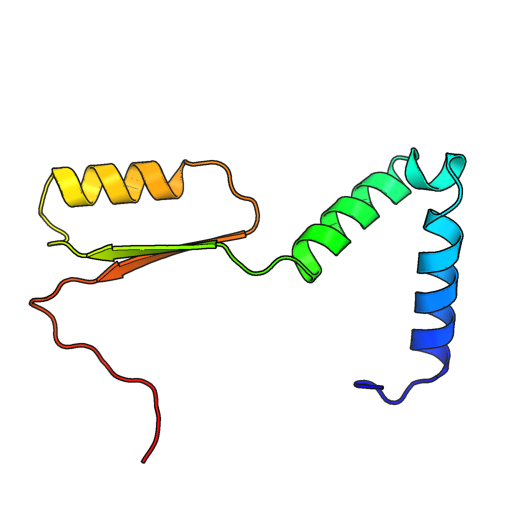.78 86 THR A C 1
ATOM 682 O O . THR A 1 86 ? -17.953 -16.789 8.821 1.00 42.78 86 THR A O 1
ATOM 685 N N . ILE A 1 87 ? -16.192 -15.520 8.287 1.00 46.34 87 ILE A N 1
ATOM 686 C CA . ILE A 1 87 ? -16.301 -15.760 6.844 1.00 46.34 87 ILE A CA 1
ATOM 687 C C . ILE A 1 87 ? -15.294 -16.865 6.524 1.00 46.34 87 ILE A C 1
ATOM 689 O O . ILE A 1 87 ? -14.094 -16.606 6.487 1.00 46.34 87 ILE A O 1
ATOM 693 N N . GLY A 1 88 ? -15.783 -18.099 6.362 1.00 34.91 88 GLY A N 1
ATOM 694 C CA . GLY A 1 88 ? -14.941 -19.260 6.063 1.00 34.91 88 GLY A CA 1
ATOM 695 C C . GLY A 1 88 ? -15.652 -20.614 6.163 1.00 34.91 88 GLY A C 1
ATOM 696 O O . GLY A 1 88 ? -15.404 -21.348 7.108 1.00 34.91 88 GLY A O 1
ATOM 697 N N . GLU A 1 89 ? -16.481 -20.893 5.152 1.00 33.97 89 GLU A N 1
ATOM 698 C CA . GLU A 1 89 ? -16.831 -22.208 4.569 1.00 33.97 89 GLU A CA 1
ATOM 699 C C . GLU A 1 89 ? -17.714 -23.227 5.325 1.00 33.97 89 GLU A C 1
ATOM 701 O O . GLU A 1 89 ? -17.683 -23.386 6.543 1.00 33.97 89 GLU A O 1
ATOM 706 N N . ALA A 1 90 ? -18.550 -23.875 4.504 1.00 36.00 90 ALA A N 1
ATOM 707 C CA . ALA A 1 90 ? -19.587 -24.864 4.785 1.00 36.00 90 ALA A CA 1
ATOM 708 C C . ALA A 1 90 ? -19.099 -26.295 4.518 1.00 36.00 90 ALA A C 1
ATOM 710 O O . ALA A 1 90 ? -18.130 -26.446 3.740 1.00 36.00 90 ALA A O 1
#

Foldseek 3Di:
DVVPDPVVVVVVVVVVVVLVDPVLCVDPNNVVVVVVVCVVPDDAAEAEQEADPPDPVSVVVQVVQVPPDDPGYDYHYDYPVDDDPDPDDD

pLDDT: mean 81.76, std 14.29, range [33.97, 93.44]

Radius of gyration: 20.68 Å; chains: 1; bounding box: 40×37×51 Å

Sequence (90 aa):
YITGYKNYLDLAERTLRAIRYPQIRESIVGMEFGVALEWATTEPLHIILVGRPDDAETKEMFATSLHAYSPIKVVQLMAPSETPVTIGEA